Protein AF-A0A8S3G8P5-F1 (afdb_monomer_lite)

InterPro domains:
  IPR007527 Zinc finger, SWIM-type [PS50966] (15-54)

Sequence (99 aa):
IIRLRFRSAHKSCTYHTYIQFDSTQVIAWYCTCIPGPRTVGCCSHIAAAIWFLGYERYQSTTNRQPSSTNTTNIQYADNISDFEPSSDEEDNSYIYTSE

Foldseek 3Di:
DDWDWDQDPVDRDIKIKDWDADPPGTDDIAIPDPCQVVDDPGDPVVVVVCCCVPPVVPVPDDDPDPCPDDPVPPPDPVPDDDDDDPPDDDPPPDDDPDD

Radius of gyration: 16.8 Å; chains: 1; bounding box: 31×53×39 Å

Structure (mmCIF, N/CA/C/O backbone):
data_AF-A0A8S3G8P5-F1
#
_entry.id   AF-A0A8S3G8P5-F1
#
loop_
_atom_site.group_PDB
_atom_site.id
_atom_site.type_symbol
_atom_site.label_atom_id
_atom_site.label_alt_id
_atom_site.label_comp_id
_atom_site.label_asym_id
_atom_site.label_entity_id
_atom_site.label_seq_id
_atom_site.pdbx_PDB_ins_code
_atom_site.Cartn_x
_atom_site.Cartn_y
_atom_site.Cartn_z
_atom_site.occupancy
_atom_site.B_iso_or_equiv
_atom_site.auth_seq_id
_atom_site.auth_comp_id
_atom_site.auth_asym_id
_atom_site.auth_atom_id
_atom_site.pdbx_PDB_model_num
ATOM 1 N N . ILE A 1 1 ? -10.021 -0.043 -1.770 1.00 87.44 1 ILE A N 1
ATOM 2 C CA . ILE A 1 1 ? -8.653 -0.441 -2.193 1.00 87.44 1 ILE A CA 1
ATOM 3 C C . ILE A 1 1 ? -7.797 0.817 -2.241 1.00 87.44 1 ILE A C 1
ATOM 5 O O . ILE A 1 1 ? -8.237 1.791 -2.835 1.00 87.44 1 ILE A O 1
ATOM 9 N N . ILE A 1 2 ? -6.623 0.812 -1.609 1.00 90.88 2 ILE A N 1
ATOM 10 C CA . ILE A 1 2 ? -5.612 1.874 -1.704 1.00 90.88 2 ILE A CA 1
ATOM 11 C C . ILE A 1 2 ? -4.642 1.538 -2.834 1.00 90.88 2 ILE A C 1
ATOM 13 O O . ILE A 1 2 ? -4.205 0.393 -2.958 1.00 90.88 2 ILE A O 1
ATOM 17 N N . ARG A 1 3 ? -4.301 2.547 -3.639 1.00 92.06 3 ARG A N 1
ATOM 18 C CA . ARG A 1 3 ? -3.329 2.453 -4.731 1.00 92.06 3 ARG A CA 1
ATOM 19 C C . ARG A 1 3 ? -2.213 3.461 -4.497 1.00 92.06 3 ARG A C 1
ATOM 21 O O . ARG A 1 3 ? -2.485 4.627 -4.227 1.00 92.06 3 ARG A O 1
ATOM 28 N N . LEU A 1 4 ? -0.969 3.003 -4.573 1.00 89.00 4 LEU A N 1
ATOM 29 C CA . LEU A 1 4 ? 0.224 3.810 -4.331 1.00 89.00 4 LEU A CA 1
ATOM 30 C C . LEU A 1 4 ? 1.239 3.591 -5.447 1.00 89.00 4 LEU A C 1
ATOM 32 O O . LEU A 1 4 ? 1.383 2.483 -5.965 1.00 89.00 4 LEU A O 1
ATOM 36 N N . ARG A 1 5 ? 1.972 4.654 -5.774 1.00 90.81 5 ARG A N 1
ATOM 37 C CA . ARG A 1 5 ? 3.020 4.644 -6.791 1.00 90.81 5 ARG A CA 1
ATOM 38 C C . ARG A 1 5 ? 4.369 4.912 -6.139 1.00 90.81 5 ARG A C 1
ATOM 40 O O . ARG A 1 5 ? 4.595 5.995 -5.606 1.00 90.81 5 ARG A O 1
ATOM 47 N N . PHE A 1 6 ? 5.266 3.937 -6.206 1.00 88.56 6 PHE A N 1
ATOM 48 C CA . PHE A 1 6 ? 6.641 4.054 -5.734 1.00 88.56 6 PHE A CA 1
ATOM 49 C C . PHE A 1 6 ? 7.573 4.263 -6.917 1.00 88.56 6 PHE A C 1
ATOM 51 O O . PHE A 1 6 ? 7.533 3.513 -7.889 1.00 88.56 6 PHE A O 1
ATOM 58 N N . ARG A 1 7 ? 8.453 5.258 -6.834 1.00 86.69 7 ARG A N 1
ATOM 59 C CA . ARG A 1 7 ? 9.512 5.446 -7.825 1.00 86.69 7 ARG A CA 1
ATOM 60 C C . ARG A 1 7 ? 10.807 4.852 -7.289 1.00 86.69 7 ARG A C 1
ATOM 62 O O . ARG A 1 7 ? 11.222 5.186 -6.183 1.00 86.69 7 ARG A O 1
ATOM 69 N N . SER A 1 8 ? 11.446 3.982 -8.067 1.00 81.69 8 SER A N 1
ATOM 70 C CA . SER A 1 8 ? 12.771 3.476 -7.712 1.00 81.69 8 SER A CA 1
ATOM 71 C C . SER A 1 8 ? 13.807 4.598 -7.778 1.00 81.69 8 SER A C 1
ATOM 73 O O . SER A 1 8 ? 13.882 5.313 -8.775 1.00 81.69 8 SER A O 1
ATOM 75 N N . ALA A 1 9 ? 14.628 4.719 -6.734 1.00 79.94 9 ALA A N 1
ATOM 76 C CA . ALA A 1 9 ? 15.784 5.617 -6.727 1.00 79.94 9 ALA A CA 1
ATOM 77 C C . ALA A 1 9 ? 16.976 5.045 -7.516 1.00 79.94 9 ALA A C 1
ATOM 79 O O . ALA A 1 9 ? 17.825 5.792 -7.987 1.00 79.94 9 ALA A O 1
ATOM 80 N N . HIS A 1 10 ? 17.039 3.716 -7.664 1.00 79.31 10 HIS A N 1
ATOM 81 C CA . HIS A 1 10 ? 18.188 3.005 -8.240 1.00 79.31 10 HIS A CA 1
ATOM 82 C C . HIS A 1 10 ? 17.973 2.553 -9.687 1.00 79.31 10 HIS A C 1
ATOM 84 O O . HIS A 1 10 ? 18.911 2.130 -10.354 1.00 79.31 10 HIS A O 1
ATOM 90 N N . LYS A 1 11 ? 16.730 2.589 -10.169 1.00 82.38 11 LYS A N 1
ATOM 91 C CA . LYS A 1 11 ? 16.351 2.187 -11.527 1.00 82.38 11 LYS A CA 1
ATOM 92 C C . LYS A 1 11 ? 15.323 3.167 -12.065 1.00 82.38 11 LYS A C 1
ATOM 94 O O . LYS A 1 11 ? 14.521 3.703 -11.302 1.00 82.38 11 LYS A O 1
ATOM 99 N N . SER A 1 12 ? 15.265 3.356 -13.379 1.00 84.25 12 SER A N 1
ATOM 100 C CA . SER A 1 12 ? 14.216 4.177 -13.990 1.00 84.25 12 SER A CA 1
ATOM 101 C C . SER A 1 12 ? 12.854 3.454 -14.075 1.00 84.25 12 SER A C 1
ATOM 103 O O . SER A 1 12 ? 12.164 3.557 -15.076 1.00 84.25 12 SER A O 1
ATOM 105 N N . CYS A 1 13 ? 12.462 2.723 -13.028 1.00 83.56 13 CYS A N 1
ATOM 106 C CA . CYS A 1 13 ? 11.192 2.009 -12.946 1.00 83.56 13 CYS A CA 1
ATOM 107 C C . CYS A 1 13 ? 10.247 2.583 -11.879 1.00 83.56 13 CYS A C 1
ATOM 109 O O . CYS A 1 13 ? 10.656 3.218 -10.891 1.00 83.56 13 CYS A O 1
ATOM 111 N N . THR A 1 14 ? 8.963 2.320 -12.090 1.00 88.62 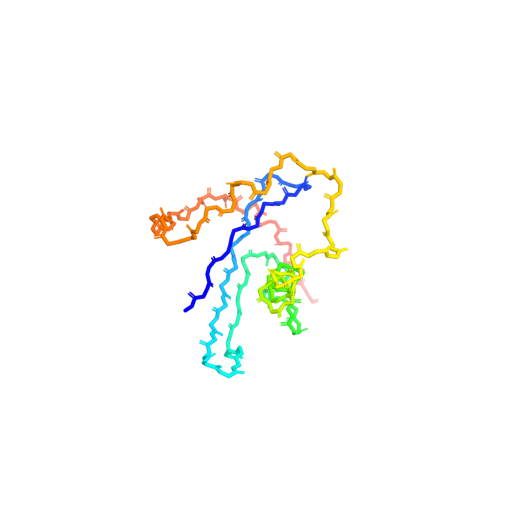14 THR A N 1
ATOM 112 C CA . THR A 1 14 ? 7.874 2.697 -11.194 1.00 88.62 14 THR A CA 1
ATOM 113 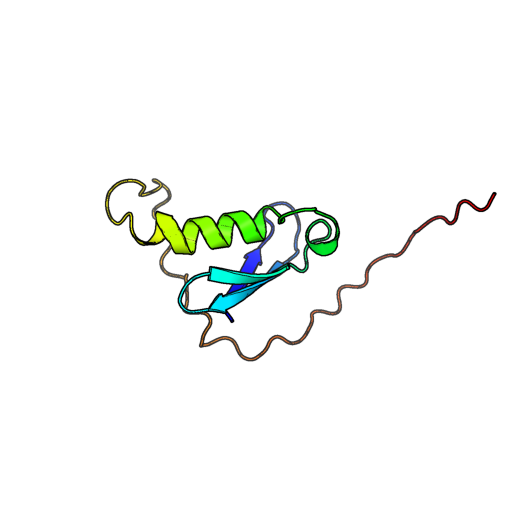C C . THR A 1 14 ? 7.145 1.437 -10.749 1.00 88.62 14 THR A C 1
ATOM 115 O O . THR A 1 14 ? 6.788 0.601 -11.572 1.00 88.62 14 THR A O 1
ATOM 118 N N . TYR A 1 15 ? 6.925 1.297 -9.447 1.00 88.75 15 TYR A N 1
ATOM 119 C CA . TYR A 1 15 ? 6.208 0.173 -8.863 1.00 88.75 15 TYR A CA 1
ATOM 120 C C . TYR A 1 15 ? 4.821 0.614 -8.415 1.00 88.75 15 TYR A C 1
ATOM 122 O O . TYR A 1 15 ? 4.667 1.642 -7.750 1.00 88.75 15 TYR A O 1
ATOM 130 N N . HIS A 1 16 ? 3.823 -0.194 -8.745 1.00 90.88 16 HIS A N 1
ATOM 131 C CA . HIS A 1 16 ? 2.444 0.021 -8.341 1.00 90.88 16 HIS A CA 1
ATOM 132 C C . HIS A 1 16 ? 2.104 -0.931 -7.207 1.00 90.88 16 HIS A C 1
ATOM 134 O O . HIS A 1 16 ? 2.355 -2.134 -7.285 1.00 90.88 16 HIS A O 1
ATOM 140 N N . THR A 1 17 ? 1.549 -0.365 -6.145 1.00 91.06 17 THR A N 1
ATOM 141 C CA . THR A 1 17 ? 1.165 -1.067 -4.928 1.00 91.06 17 THR A CA 1
ATOM 142 C C . THR A 1 17 ? -0.340 -0.956 -4.748 1.00 91.06 17 THR A C 1
ATOM 144 O O . THR A 1 17 ? -0.902 0.137 -4.810 1.00 91.06 17 THR A O 1
ATOM 147 N N . TYR A 1 18 ? -0.972 -2.088 -4.471 1.00 92.56 18 TYR A N 1
ATOM 148 C CA . TYR A 1 18 ? -2.401 -2.233 -4.247 1.00 92.56 18 TYR A CA 1
ATOM 149 C C . TYR A 1 18 ? -2.609 -2.856 -2.875 1.00 92.56 18 TYR A C 1
ATOM 151 O O . TYR A 1 18 ? -2.028 -3.896 -2.573 1.00 92.56 18 TYR A O 1
ATOM 159 N N . ILE A 1 19 ? -3.431 -2.223 -2.045 1.00 93.06 19 ILE A N 1
ATOM 160 C CA . ILE A 1 19 ? -3.770 -2.716 -0.711 1.00 93.06 19 ILE A CA 1
ATOM 161 C C . ILE A 1 19 ? -5.291 -2.738 -0.591 1.00 93.06 19 ILE A C 1
ATOM 163 O O . ILE A 1 19 ? -5.962 -1.703 -0.636 1.00 93.06 19 ILE A O 1
ATOM 167 N N . GLN A 1 20 ? -5.853 -3.930 -0.457 1.00 94.19 20 GLN A N 1
ATOM 168 C CA . GLN A 1 20 ? -7.250 -4.131 -0.116 1.00 94.19 20 GLN A CA 1
ATOM 169 C C . GLN A 1 20 ? -7.365 -4.268 1.398 1.00 94.19 20 GLN A C 1
ATOM 171 O O . GLN A 1 20 ? -6.653 -5.053 2.016 1.00 94.19 20 GLN A O 1
ATOM 176 N N . PHE A 1 21 ? -8.263 -3.498 1.993 1.00 93.94 21 PHE A N 1
ATOM 177 C CA . PHE A 1 21 ? -8.485 -3.461 3.429 1.00 93.94 21 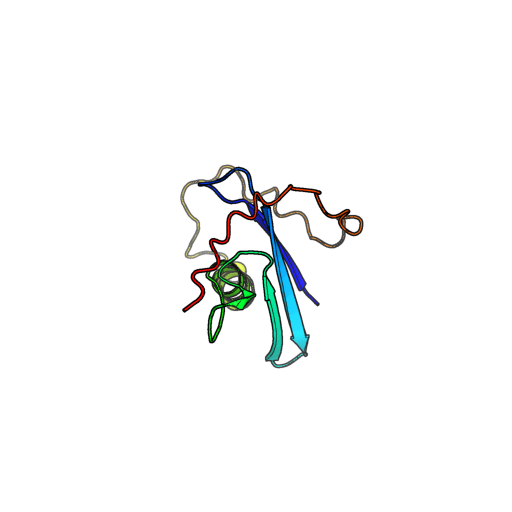PHE A CA 1
ATOM 178 C C . PHE A 1 21 ? -9.976 -3.270 3.693 1.00 93.94 21 PHE A C 1
ATOM 180 O O . PHE A 1 21 ? -10.689 -2.712 2.853 1.00 93.94 21 PHE A O 1
ATOM 187 N N . ASP A 1 22 ? -10.413 -3.766 4.839 1.00 93.75 22 ASP A N 1
ATOM 188 C CA . ASP A 1 22 ? -11.702 -3.461 5.446 1.00 93.75 22 ASP A CA 1
ATOM 189 C C . ASP A 1 22 ? -11.496 -2.438 6.577 1.00 93.75 22 ASP A C 1
ATOM 191 O O . ASP A 1 22 ? -10.373 -2.039 6.886 1.00 93.75 22 ASP A O 1
ATOM 195 N N . SER A 1 23 ? -12.580 -2.047 7.232 1.00 90.75 23 SER A N 1
ATOM 196 C CA . SER A 1 23 ? -12.620 -1.230 8.444 1.00 90.75 23 SER A CA 1
ATOM 197 C C . SER A 1 23 ? -11.661 -1.678 9.556 1.00 90.75 23 SER A C 1
ATOM 199 O O . SER A 1 23 ? -11.236 -0.843 10.351 1.00 90.75 23 SER A O 1
ATOM 201 N N . THR A 1 24 ? -11.307 -2.964 9.620 1.00 90.12 24 THR A N 1
ATOM 202 C CA . THR A 1 24 ? -10.533 -3.542 10.731 1.00 90.12 24 THR A CA 1
ATOM 203 C C . THR A 1 24 ? -9.160 -4.081 10.340 1.00 90.12 24 THR A C 1
ATOM 205 O O . THR A 1 24 ? -8.272 -4.127 11.190 1.00 90.12 24 THR A O 1
ATOM 208 N N . GLN A 1 25 ? -8.954 -4.498 9.087 1.00 91.81 25 GLN A N 1
ATOM 209 C CA . GLN A 1 25 ? -7.739 -5.218 8.701 1.00 91.81 25 GLN A CA 1
ATOM 210 C C . GLN A 1 25 ? -7.411 -5.128 7.211 1.00 91.81 25 GLN A C 1
ATOM 212 O O . GLN A 1 25 ? -8.269 -4.867 6.366 1.00 91.81 25 GLN A O 1
ATOM 217 N N . VAL A 1 26 ? -6.154 -5.425 6.881 1.00 91.62 26 VAL A N 1
ATOM 218 C CA . VAL A 1 26 ? -5.712 -5.640 5.500 1.00 91.62 26 VAL A CA 1
ATOM 219 C C . VAL A 1 26 ? -6.179 -7.023 5.037 1.00 91.62 26 VAL A C 1
ATOM 221 O O . VAL A 1 26 ? -5.887 -8.024 5.682 1.00 91.62 26 VAL A O 1
ATOM 224 N N . ILE A 1 27 ? -6.900 -7.070 3.916 1.00 94.12 27 ILE A N 1
ATOM 225 C CA . ILE A 1 27 ? -7.438 -8.300 3.315 1.00 94.12 27 ILE A CA 1
ATOM 226 C C . ILE A 1 27 ? -6.431 -8.906 2.334 1.00 94.12 27 ILE A C 1
ATOM 228 O O . ILE A 1 27 ? -6.203 -10.110 2.337 1.00 94.12 27 ILE A O 1
ATOM 232 N N . ALA A 1 28 ? -5.852 -8.075 1.468 1.00 91.94 28 ALA A N 1
ATOM 233 C CA . ALA A 1 28 ? -4.930 -8.516 0.429 1.00 91.94 28 ALA A CA 1
ATOM 234 C C . ALA A 1 28 ? -3.999 -7.377 0.019 1.00 91.94 28 ALA A C 1
ATOM 236 O O . ALA A 1 28 ? -4.337 -6.197 0.146 1.00 91.94 28 ALA A O 1
ATOM 237 N N . TRP A 1 29 ? -2.832 -7.723 -0.513 1.00 92.19 29 TRP A N 1
ATOM 238 C CA . TRP A 1 29 ? -1.887 -6.756 -1.057 1.00 92.19 29 TRP A CA 1
ATOM 239 C C . TRP A 1 29 ? -1.176 -7.314 -2.281 1.00 92.19 29 TRP A C 1
ATOM 241 O O . TRP A 1 29 ? -0.965 -8.518 -2.411 1.00 92.19 29 TRP A O 1
ATOM 251 N N . TYR A 1 30 ? -0.779 -6.415 -3.173 1.00 92.62 30 TYR A N 1
ATOM 252 C CA . TYR A 1 30 ? 0.002 -6.749 -4.351 1.00 92.62 30 TYR A CA 1
ATOM 253 C C . TYR A 1 30 ? 0.928 -5.596 -4.720 1.00 92.62 30 TYR A C 1
ATOM 255 O O . TYR A 1 30 ? 0.558 -4.428 -4.601 1.00 92.62 30 TYR A O 1
ATOM 263 N N . CYS A 1 31 ? 2.133 -5.916 -5.182 1.00 91.44 31 CYS A N 1
ATOM 264 C CA . CYS A 1 31 ? 3.072 -4.940 -5.713 1.00 91.44 31 CYS A CA 1
ATOM 265 C C . CYS A 1 31 ? 3.660 -5.463 -7.021 1.00 91.44 31 CYS A C 1
ATOM 267 O O . CYS A 1 31 ? 4.039 -6.630 -7.090 1.00 91.44 31 CYS A O 1
ATOM 269 N N . THR A 1 32 ? 3.799 -4.595 -8.022 1.00 92.19 32 THR A N 1
ATOM 270 C CA . THR A 1 32 ? 4.369 -4.955 -9.332 1.00 92.19 32 THR A CA 1
ATOM 271 C C . THR A 1 32 ? 5.887 -5.140 -9.316 1.00 92.19 32 THR A C 1
ATOM 273 O O . THR A 1 32 ? 6.487 -5.394 -10.354 1.00 92.19 32 THR A O 1
ATOM 276 N N . CYS A 1 33 ? 6.552 -4.984 -8.169 1.00 90.06 33 CYS A N 1
ATOM 277 C CA . CYS A 1 33 ? 7.981 -5.252 -8.092 1.00 90.06 33 CYS A CA 1
ATOM 278 C C . CYS A 1 33 ? 8.261 -6.762 -8.138 1.00 90.06 33 CYS A C 1
ATOM 280 O O . CYS A 1 33 ? 7.503 -7.557 -7.596 1.00 90.06 33 CYS A O 1
ATOM 282 N N . ILE A 1 34 ? 9.409 -7.145 -8.700 1.00 86.88 34 ILE A N 1
ATOM 283 C CA . ILE A 1 34 ? 9.867 -8.543 -8.805 1.00 86.88 34 ILE A CA 1
ATOM 284 C C . ILE A 1 34 ? 9.742 -9.341 -7.488 1.00 86.88 34 ILE A C 1
ATOM 286 O O . ILE A 1 34 ? 9.273 -10.479 -7.537 1.00 86.88 34 ILE A O 1
ATOM 290 N N . PRO A 1 35 ? 10.132 -8.810 -6.306 1.00 85.00 35 PRO A N 1
ATOM 291 C CA . PRO A 1 35 ? 9.973 -9.564 -5.066 1.00 85.00 35 PRO A CA 1
ATOM 292 C C . PRO A 1 35 ? 8.521 -9.631 -4.579 1.00 85.00 35 PRO A C 1
ATOM 294 O O . PRO A 1 35 ? 8.208 -10.529 -3.811 1.00 85.00 35 PRO A O 1
ATOM 297 N N . GLY A 1 36 ? 7.632 -8.733 -5.017 1.00 83.94 36 GLY A N 1
ATOM 298 C CA . GLY A 1 36 ? 6.241 -8.651 -4.559 1.0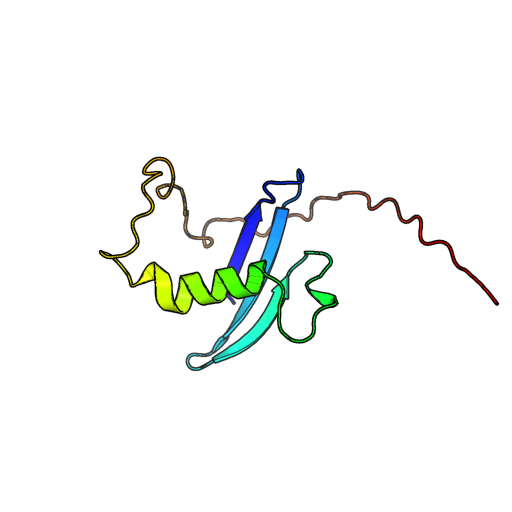0 83.94 36 GLY A CA 1
ATOM 299 C C . GLY A 1 36 ? 5.493 -9.988 -4.633 1.00 83.94 36 GLY A C 1
ATOM 300 O O . GLY A 1 36 ? 5.000 -10.435 -3.601 1.00 83.94 36 GLY A O 1
ATOM 301 N N . PRO A 1 37 ? 5.470 -10.666 -5.796 1.00 81.44 37 PRO A N 1
ATOM 302 C CA . PRO A 1 37 ? 4.870 -11.995 -5.938 1.00 81.44 37 PRO A CA 1
ATOM 303 C C . PRO A 1 37 ? 5.665 -13.132 -5.279 1.00 81.44 37 PRO A C 1
ATOM 305 O O . PRO A 1 37 ? 5.128 -14.218 -5.087 1.00 81.44 37 PRO A O 1
ATOM 308 N N . ARG A 1 38 ? 6.959 -12.924 -4.992 1.00 79.94 38 ARG A N 1
ATOM 309 C CA . ARG A 1 38 ? 7.901 -13.986 -4.586 1.00 79.94 38 ARG A CA 1
ATOM 310 C C . ARG A 1 38 ? 8.141 -14.058 -3.074 1.00 79.94 38 ARG A C 1
ATOM 312 O O . ARG A 1 38 ? 8.722 -15.031 -2.604 1.00 79.94 38 ARG A O 1
ATOM 319 N N . THR A 1 39 ? 7.747 -13.044 -2.305 1.00 76.38 39 THR A N 1
ATOM 320 C CA . THR A 1 39 ? 7.973 -12.995 -0.851 1.00 76.38 39 THR A CA 1
ATOM 321 C C . THR A 1 39 ? 6.804 -13.574 -0.062 1.00 76.38 39 THR A C 1
ATOM 323 O O . THR A 1 39 ? 5.666 -13.153 -0.253 1.00 76.38 39 THR A O 1
ATOM 326 N N . VAL A 1 40 ? 7.088 -14.451 0.906 1.00 72.00 40 VAL A N 1
ATOM 327 C CA . VAL A 1 40 ? 6.137 -14.786 1.978 1.00 72.00 40 VAL A CA 1
ATOM 328 C C . VAL A 1 40 ? 6.042 -13.577 2.910 1.00 72.00 40 VAL A C 1
ATOM 330 O O . VAL A 1 40 ? 7.046 -13.151 3.477 1.00 72.00 40 VAL A O 1
ATOM 333 N N . GLY A 1 41 ? 4.855 -12.985 3.034 1.00 82.00 41 GLY A N 1
ATOM 334 C CA . GLY A 1 41 ? 4.668 -11.701 3.710 1.00 82.00 41 GLY A CA 1
ATOM 335 C C . GLY A 1 41 ? 4.523 -10.582 2.687 1.00 82.00 41 GLY A C 1
ATOM 336 O O . GLY A 1 41 ? 3.544 -10.563 1.949 1.00 82.00 41 GLY A O 1
ATOM 337 N N . CYS A 1 42 ? 5.458 -9.632 2.627 1.00 87.75 42 CYS A N 1
ATOM 338 C CA . CYS A 1 42 ? 5.337 -8.495 1.716 1.00 87.75 42 CYS A CA 1
ATOM 339 C C . CYS A 1 42 ? 6.693 -7.912 1.288 1.00 87.75 42 CYS A C 1
ATOM 341 O O . CYS A 1 42 ? 7.702 -8.080 1.971 1.00 87.75 42 CYS A O 1
ATOM 343 N N . CYS A 1 43 ? 6.721 -7.205 0.155 1.00 92.25 43 CYS A N 1
ATOM 344 C CA . CYS A 1 43 ? 7.911 -6.471 -0.270 1.00 92.25 43 CYS A CA 1
ATOM 345 C C . CYS A 1 43 ? 8.063 -5.152 0.507 1.00 92.25 43 CYS A C 1
ATOM 347 O O . CYS A 1 43 ? 7.109 -4.639 1.098 1.00 92.25 43 CYS A O 1
ATOM 349 N N . SER A 1 44 ? 9.254 -4.550 0.445 1.00 90.38 44 SER A N 1
ATOM 350 C CA . SER A 1 44 ? 9.549 -3.274 1.113 1.00 90.38 44 SER A CA 1
ATOM 351 C C . SER A 1 44 ? 8.580 -2.147 0.736 1.00 90.38 44 SER A C 1
ATOM 353 O O . SER A 1 44 ? 8.269 -1.311 1.579 1.00 90.38 44 SER A O 1
ATOM 355 N N . HIS A 1 45 ? 8.045 -2.141 -0.491 1.00 90.94 45 HIS A N 1
ATOM 356 C CA . HIS A 1 45 ? 7.054 -1.150 -0.921 1.00 90.94 45 HIS A CA 1
ATOM 357 C C . HIS A 1 45 ? 5.728 -1.274 -0.156 1.00 90.94 45 HIS A C 1
ATOM 359 O O . HIS A 1 45 ? 5.175 -0.265 0.277 1.00 90.94 45 HIS A O 1
ATOM 365 N N . ILE A 1 46 ? 5.220 -2.498 0.039 1.00 93.06 46 ILE A N 1
ATOM 366 C CA . ILE A 1 46 ? 4.001 -2.735 0.829 1.00 93.06 46 ILE A CA 1
ATOM 367 C C . ILE A 1 46 ? 4.249 -2.376 2.296 1.00 93.06 46 ILE A C 1
ATOM 369 O O . ILE A 1 46 ? 3.439 -1.676 2.899 1.00 93.06 46 ILE A O 1
ATOM 373 N N . ALA A 1 47 ? 5.379 -2.817 2.857 1.00 92.50 47 ALA A N 1
ATOM 374 C CA . ALA A 1 47 ? 5.724 -2.545 4.250 1.00 92.50 47 ALA A CA 1
ATOM 375 C C . ALA A 1 47 ? 5.797 -1.034 4.528 1.00 92.50 47 ALA A C 1
ATOM 377 O O . ALA A 1 47 ? 5.183 -0.546 5.477 1.00 92.50 47 ALA A O 1
ATOM 378 N N . ALA A 1 48 ? 6.479 -0.283 3.658 1.00 91.69 48 ALA A N 1
ATOM 379 C CA . ALA A 1 48 ? 6.576 1.170 3.756 1.00 91.69 48 ALA A CA 1
ATOM 380 C C . ALA A 1 48 ? 5.203 1.849 3.642 1.00 91.69 48 ALA A C 1
ATOM 382 O O . ALA A 1 48 ? 4.901 2.759 4.412 1.00 91.69 48 ALA A O 1
ATOM 383 N N . ALA A 1 49 ? 4.354 1.386 2.717 1.00 91.94 49 ALA A N 1
ATOM 384 C CA . ALA A 1 49 ? 2.994 1.890 2.566 1.00 91.94 49 ALA A CA 1
ATOM 385 C C . ALA A 1 49 ? 2.162 1.708 3.844 1.00 91.94 49 ALA A C 1
ATOM 387 O O . ALA A 1 49 ? 1.562 2.669 4.323 1.00 91.94 49 ALA A O 1
ATOM 388 N N . ILE A 1 50 ? 2.144 0.498 4.410 1.00 92.00 50 ILE A N 1
ATOM 389 C CA . ILE A 1 50 ? 1.382 0.194 5.629 1.00 92.00 50 ILE A CA 1
ATOM 390 C C . ILE A 1 50 ? 1.906 1.018 6.807 1.00 92.00 50 ILE A C 1
ATOM 392 O O . ILE A 1 50 ? 1.112 1.618 7.530 1.00 92.00 50 ILE A O 1
ATOM 396 N N . TRP A 1 51 ? 3.228 1.099 6.975 1.00 91.06 51 TRP A N 1
ATOM 397 C CA . TRP A 1 51 ? 3.837 1.885 8.047 1.00 91.06 51 TRP A CA 1
ATOM 398 C C . TRP A 1 51 ? 3.481 3.373 7.947 1.00 91.06 51 TRP A C 1
ATOM 400 O O . TRP A 1 51 ? 3.076 3.983 8.939 1.00 91.06 51 TRP A O 1
ATOM 410 N N . PHE A 1 52 ? 3.555 3.952 6.745 1.00 89.25 52 PHE A N 1
ATOM 411 C CA . PHE A 1 52 ? 3.204 5.355 6.547 1.00 89.25 52 PHE A CA 1
ATOM 412 C C . PHE A 1 52 ? 1.722 5.628 6.834 1.00 89.25 52 PHE A C 1
ATOM 414 O O . PHE A 1 52 ? 1.388 6.581 7.537 1.00 89.25 52 PHE A O 1
ATOM 421 N N . LEU A 1 53 ? 0.835 4.777 6.311 1.00 87.56 53 LEU A N 1
ATOM 422 C CA . LEU A 1 53 ? -0.613 4.932 6.453 1.00 87.56 53 LEU A CA 1
ATOM 423 C C . LEU A 1 53 ? -1.111 4.676 7.877 1.00 87.56 53 LEU A C 1
ATOM 425 O O . LEU A 1 53 ? -2.081 5.309 8.290 1.00 87.56 53 LEU A O 1
ATOM 429 N N . GLY A 1 54 ? -0.491 3.739 8.597 1.00 87.75 54 GLY A N 1
ATOM 430 C CA . GLY A 1 54 ? -0.923 3.315 9.927 1.00 87.75 54 GLY A CA 1
ATOM 431 C C . GLY A 1 54 ? -0.270 4.079 11.076 1.00 87.75 54 GLY A C 1
ATOM 432 O O . GLY A 1 54 ? -0.867 4.182 12.142 1.00 87.75 54 GLY A O 1
ATOM 433 N N . TYR A 1 55 ? 0.934 4.616 10.874 1.00 86.44 55 TYR A N 1
ATOM 434 C CA . TYR A 1 55 ? 1.712 5.224 11.949 1.00 86.44 55 TYR A CA 1
ATOM 435 C C . TYR A 1 55 ? 2.194 6.626 11.586 1.00 86.44 55 TYR A C 1
ATOM 437 O O . TYR A 1 55 ? 1.737 7.605 12.174 1.00 86.44 55 TYR A O 1
ATOM 445 N N . GLU A 1 56 ? 3.075 6.747 10.595 1.00 84.75 56 GLU A N 1
ATOM 446 C CA . GLU A 1 56 ? 3.850 7.979 10.405 1.00 84.75 56 GLU A CA 1
ATOM 447 C C . GLU A 1 56 ? 3.004 9.197 10.026 1.00 84.75 56 GLU A C 1
ATOM 449 O O . GLU A 1 56 ? 3.246 10.293 10.525 1.00 84.75 56 GLU A O 1
ATOM 454 N N . ARG A 1 57 ? 1.956 9.023 9.212 1.00 82.50 57 ARG A N 1
ATOM 455 C CA . ARG A 1 57 ? 1.036 10.112 8.840 1.00 82.50 57 ARG A CA 1
ATOM 456 C C . ARG A 1 57 ? 0.445 10.844 10.054 1.00 82.50 57 ARG A C 1
ATOM 458 O O . ARG A 1 57 ? 0.110 12.023 9.942 1.00 82.50 57 ARG A O 1
ATOM 465 N N . TYR A 1 58 ? 0.272 10.151 11.177 1.00 84.62 58 TYR A N 1
ATOM 466 C CA . TYR A 1 58 ? -0.333 10.710 12.388 1.00 84.62 58 TYR A CA 1
ATOM 467 C C . TYR A 1 58 ? 0.697 11.346 13.332 1.00 84.62 58 TYR A C 1
ATOM 469 O O . TYR A 1 58 ? 0.314 12.029 14.280 1.00 84.62 58 TYR A O 1
ATOM 477 N N . GLN A 1 59 ? 1.993 11.194 13.046 1.00 80.62 59 GLN A N 1
ATOM 478 C CA . GLN A 1 59 ? 3.092 11.746 13.834 1.00 80.62 59 GLN A CA 1
ATOM 479 C C . GLN A 1 59 ? 3.422 13.173 13.372 1.00 80.62 59 GLN A C 1
ATOM 481 O O . GLN A 1 59 ? 4.489 13.453 12.830 1.00 80.62 59 GLN A O 1
ATOM 486 N N . SER A 1 60 ? 2.496 14.105 13.604 1.00 64.62 60 SER A N 1
ATOM 487 C CA . SER A 1 60 ? 2.565 15.496 13.125 1.00 64.62 60 SER A CA 1
ATOM 488 C C . SER A 1 60 ? 3.738 16.333 13.667 1.00 64.62 60 SER A C 1
ATOM 490 O O . SER A 1 60 ? 3.998 17.412 13.132 1.00 64.62 60 SER A O 1
ATOM 492 N N . THR A 1 61 ? 4.478 15.855 14.676 1.00 62.50 61 THR A N 1
ATOM 493 C CA . THR A 1 61 ? 5.439 16.698 15.416 1.00 62.50 61 THR A CA 1
ATOM 494 C C . THR A 1 61 ? 6.826 16.077 15.634 1.00 62.50 61 THR A C 1
ATOM 496 O O . THR A 1 61 ? 7.769 16.809 15.919 1.00 62.50 61 THR A O 1
ATOM 499 N N . THR A 1 62 ? 7.000 14.758 15.497 1.00 59.72 62 THR A N 1
ATOM 500 C CA . THR A 1 62 ? 8.206 14.069 16.016 1.00 59.72 62 THR A CA 1
ATOM 501 C C . THR A 1 62 ? 9.208 13.637 14.940 1.00 59.72 62 THR A C 1
ATOM 503 O O . THR A 1 62 ? 10.394 13.533 15.235 1.00 59.72 62 THR A O 1
ATOM 506 N N . ASN A 1 63 ? 8.784 13.429 13.691 1.00 55.44 63 ASN A N 1
ATOM 507 C CA . ASN A 1 63 ? 9.623 12.812 12.653 1.00 55.44 63 ASN A CA 1
ATOM 508 C C . ASN A 1 63 ? 9.699 13.662 11.372 1.00 55.44 63 ASN A C 1
ATOM 510 O O . ASN A 1 63 ? 9.692 13.178 10.241 1.00 55.44 63 ASN A O 1
ATOM 514 N N . ARG A 1 64 ? 9.788 14.987 11.545 1.00 55.53 64 ARG A N 1
ATOM 515 C CA . ARG A 1 64 ? 10.037 15.900 10.427 1.00 55.53 64 ARG A CA 1
ATOM 516 C C . ARG A 1 64 ? 11.474 15.696 9.944 1.00 55.53 64 ARG A C 1
ATOM 518 O O . ARG A 1 64 ? 12.409 16.272 10.493 1.00 55.53 64 ARG A O 1
ATOM 525 N N . GLN A 1 65 ? 11.643 14.861 8.923 1.00 55.84 65 GLN A N 1
ATOM 526 C CA . GLN A 1 65 ? 12.909 14.725 8.206 1.00 55.84 65 GLN A CA 1
ATOM 527 C C . GLN A 1 65 ? 13.396 16.123 7.755 1.00 55.84 65 GLN A C 1
ATOM 529 O O . GLN A 1 65 ? 12.593 16.919 7.258 1.00 55.84 65 GLN A O 1
ATOM 534 N N . PRO A 1 66 ? 14.690 16.457 7.919 1.00 49.88 66 PRO A N 1
ATOM 535 C CA . PRO A 1 66 ? 15.217 17.797 7.649 1.00 49.88 66 PRO A CA 1
ATOM 536 C C . PRO A 1 66 ? 15.274 18.171 6.155 1.00 49.88 66 PRO A C 1
ATOM 538 O O . PRO A 1 66 ? 15.561 19.322 5.836 1.00 49.88 66 PRO A O 1
ATOM 541 N N . SER A 1 67 ? 14.968 17.256 5.225 1.00 54.12 67 SER A N 1
ATOM 542 C CA . SER A 1 67 ? 14.808 17.561 3.795 1.00 54.12 67 SER A CA 1
ATOM 543 C C . SER A 1 67 ? 13.431 18.176 3.520 1.00 54.12 67 SER A C 1
ATOM 545 O O . SER A 1 67 ? 12.540 17.602 2.899 1.00 54.12 67 SER A O 1
ATOM 547 N N . SER A 1 68 ? 13.255 19.398 4.000 1.00 48.91 68 SER A N 1
ATOM 548 C CA . SER A 1 68 ? 12.050 20.224 3.915 1.00 48.91 68 SER A CA 1
ATOM 549 C C . SER A 1 68 ? 11.621 20.645 2.495 1.00 48.91 68 SER A C 1
ATOM 551 O O . SER A 1 68 ? 10.907 21.635 2.357 1.00 48.91 68 SER A O 1
ATOM 553 N N . THR A 1 69 ? 12.004 19.934 1.428 1.00 48.69 69 THR A N 1
ATOM 554 C CA . THR A 1 69 ? 11.852 20.450 0.055 1.00 48.69 69 THR A CA 1
ATOM 555 C C . THR A 1 69 ? 10.785 19.772 -0.812 1.00 48.69 69 THR A C 1
ATOM 557 O O . THR A 1 69 ? 10.444 20.357 -1.832 1.00 48.69 69 THR A O 1
ATOM 560 N N . ASN A 1 70 ? 10.168 18.625 -0.475 1.00 49.09 70 ASN A N 1
ATOM 561 C CA . ASN A 1 70 ? 9.108 18.112 -1.375 1.00 49.09 70 ASN A CA 1
ATOM 562 C C . ASN A 1 70 ? 8.054 17.150 -0.787 1.00 49.09 70 ASN A C 1
ATOM 564 O O . ASN A 1 70 ? 7.749 16.122 -1.386 1.00 49.09 70 ASN A O 1
ATOM 568 N N . THR A 1 71 ? 7.449 17.463 0.359 1.00 47.81 71 THR A N 1
ATOM 569 C CA . THR A 1 71 ? 6.228 16.751 0.805 1.00 47.81 71 THR A CA 1
ATOM 570 C C . THR A 1 71 ? 4.931 17.386 0.293 1.00 47.81 71 THR A C 1
ATOM 572 O O . THR A 1 71 ? 3.861 16.809 0.460 1.00 47.81 71 THR A O 1
ATOM 575 N N . THR A 1 72 ? 5.000 18.535 -0.389 1.00 44.62 72 THR A N 1
ATOM 576 C CA . THR A 1 72 ? 3.835 19.250 -0.945 1.00 44.62 72 THR A CA 1
ATOM 577 C C . THR A 1 72 ? 3.207 18.572 -2.167 1.00 44.62 72 THR A C 1
ATOM 579 O O . THR A 1 72 ? 2.118 18.964 -2.572 1.00 44.62 72 THR A O 1
ATOM 582 N N . ASN A 1 73 ? 3.846 17.540 -2.730 1.00 45.03 73 ASN A N 1
ATOM 583 C CA . ASN A 1 73 ? 3.367 16.812 -3.912 1.00 45.03 73 ASN A CA 1
ATOM 584 C C . ASN A 1 73 ? 2.878 15.384 -3.620 1.00 45.03 73 ASN A C 1
ATOM 586 O O . ASN A 1 73 ? 2.765 14.577 -4.544 1.00 45.03 73 ASN A O 1
ATOM 590 N N . ILE A 1 74 ? 2.539 15.053 -2.368 1.00 52.56 74 ILE A N 1
ATOM 591 C CA . ILE A 1 74 ? 1.672 13.892 -2.109 1.00 52.56 74 ILE A CA 1
ATOM 592 C C . ILE A 1 74 ? 0.257 14.301 -2.539 1.00 52.56 74 ILE A C 1
ATOM 594 O O . ILE A 1 74 ? -0.594 14.638 -1.721 1.00 52.56 74 ILE A O 1
ATOM 598 N N . GLN A 1 75 ? 0.034 14.366 -3.852 1.00 46.72 75 GLN A N 1
ATOM 599 C CA . GLN A 1 75 ? -1.300 14.523 -4.407 1.00 46.72 75 GLN A CA 1
ATOM 600 C C . GLN A 1 75 ? -2.099 13.275 -4.042 1.00 46.72 75 GLN A C 1
ATOM 602 O O . GLN A 1 75 ? -1.614 12.148 -4.176 1.00 46.72 75 GLN A O 1
ATOM 607 N N . TYR A 1 76 ? -3.308 13.489 -3.532 1.00 45.50 76 TYR A N 1
ATOM 608 C CA . TYR A 1 76 ? -4.254 12.417 -3.277 1.00 45.50 76 TYR A CA 1
ATOM 609 C C . TYR A 1 76 ? -4.433 11.596 -4.568 1.00 45.50 76 TYR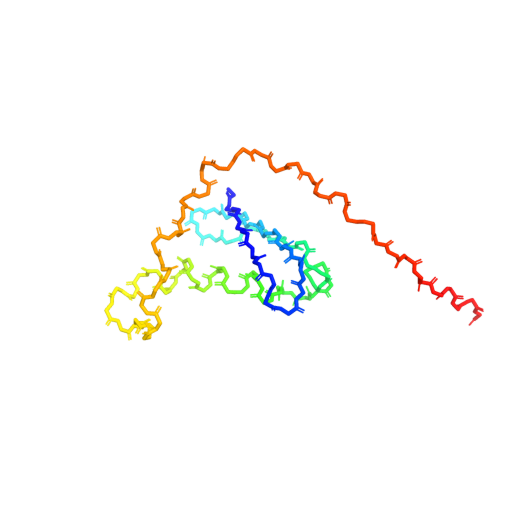 A C 1
ATOM 611 O O . TYR A 1 76 ? -4.573 12.133 -5.667 1.00 45.50 76 TYR A O 1
ATOM 619 N N . ALA A 1 77 ? -4.331 10.271 -4.443 1.00 51.44 77 ALA A N 1
ATOM 620 C CA . ALA A 1 77 ? -4.342 9.337 -5.573 1.00 51.44 77 ALA A CA 1
ATOM 621 C C . ALA A 1 77 ? -5.733 9.169 -6.219 1.00 51.44 77 ALA A C 1
ATOM 623 O O . ALA A 1 77 ? -5.899 8.349 -7.117 1.00 51.44 77 ALA A O 1
ATOM 624 N N . ASP A 1 78 ? -6.726 9.923 -5.753 1.00 53.97 78 ASP A N 1
ATOM 625 C CA . ASP A 1 78 ? -8.078 10.012 -6.305 1.00 53.97 78 ASP A CA 1
ATOM 626 C C . ASP A 1 78 ? -8.134 10.779 -7.640 1.00 53.97 78 ASP A C 1
ATOM 628 O O . ASP A 1 78 ? -9.115 10.653 -8.364 1.00 53.97 78 ASP A O 1
ATOM 632 N N . ASN A 1 79 ? -7.075 11.518 -7.997 1.00 52.25 79 ASN A N 1
ATOM 633 C CA . ASN A 1 79 ? -6.994 12.318 -9.227 1.00 52.25 79 ASN A CA 1
ATOM 634 C C . ASN A 1 79 ? -6.141 11.689 -10.349 1.00 52.25 79 ASN A C 1
ATOM 636 O O . ASN A 1 79 ? -5.865 12.344 -11.354 1.00 52.25 79 ASN A O 1
ATOM 640 N N . ILE A 1 80 ? -5.695 10.437 -10.201 1.00 55.41 80 ILE A N 1
ATOM 641 C CA . ILE A 1 80 ? -4.985 9.711 -11.263 1.00 55.41 80 ILE A CA 1
ATOM 642 C C . ILE A 1 80 ? -6.017 8.949 -12.100 1.00 55.41 80 ILE A C 1
ATOM 644 O O . ILE A 1 80 ? -6.713 8.075 -11.586 1.00 55.41 80 ILE A O 1
ATOM 648 N N . SER A 1 81 ? -6.139 9.301 -13.384 1.00 56.44 81 SER A N 1
ATOM 649 C CA . SER A 1 81 ? -6.891 8.490 -14.344 1.00 56.44 81 SER A CA 1
ATOM 650 C C . SER A 1 81 ? -6.295 7.085 -14.372 1.00 56.44 81 SER A C 1
ATOM 652 O O . SER A 1 81 ? -5.070 6.945 -14.306 1.00 56.44 81 SER A O 1
ATOM 654 N N . ASP A 1 82 ? -7.152 6.062 -14.423 1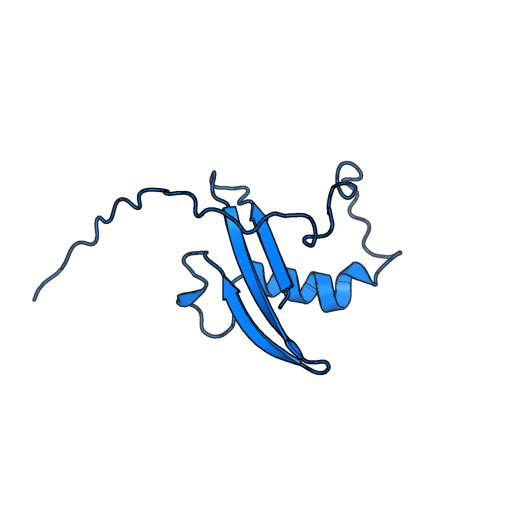.00 56.50 82 ASP A N 1
ATOM 655 C CA . ASP A 1 82 ? -6.740 4.660 -14.364 1.00 56.50 82 ASP A CA 1
ATOM 656 C C . ASP A 1 82 ? -5.558 4.396 -15.319 1.00 56.50 82 ASP A C 1
ATOM 658 O O . ASP A 1 82 ? -5.564 4.779 -16.486 1.00 56.50 82 ASP A O 1
ATOM 662 N N . PHE A 1 83 ? -4.491 3.837 -14.750 1.00 57.28 83 PHE A N 1
ATOM 663 C CA . PHE A 1 83 ? -3.148 3.787 -15.321 1.00 57.28 83 PHE A CA 1
ATOM 664 C C . PHE A 1 83 ? -3.105 2.907 -16.581 1.00 57.28 83 PHE A C 1
ATOM 666 O O . PHE A 1 83 ? -3.354 1.704 -16.495 1.00 57.28 83 PHE A O 1
ATOM 673 N N . GLU A 1 84 ? -2.738 3.487 -17.728 1.00 58.78 84 GLU A N 1
ATOM 674 C CA . GLU A 1 84 ? -2.304 2.719 -18.899 1.00 58.78 84 GLU A CA 1
ATOM 675 C C . GLU A 1 84 ? -1.002 1.978 -18.547 1.00 58.78 84 GLU A C 1
ATOM 677 O O . GLU A 1 84 ? -0.051 2.612 -18.076 1.00 58.78 84 GLU A O 1
ATOM 682 N N . PRO A 1 85 ? -0.930 0.647 -18.715 1.00 47.91 85 PRO A N 1
ATOM 683 C CA . PRO A 1 85 ? 0.289 -0.097 -18.428 1.00 47.91 85 PRO A CA 1
ATOM 684 C C . PRO A 1 85 ? 1.425 0.384 -19.342 1.00 47.91 85 PRO A C 1
ATOM 686 O O . PRO A 1 85 ? 1.287 0.362 -20.563 1.00 47.91 85 PRO A O 1
ATOM 689 N N . SER A 1 86 ? 2.561 0.798 -18.762 1.00 53.03 86 SER A N 1
ATOM 690 C CA . SER A 1 86 ? 3.775 1.020 -19.551 1.00 53.03 86 SER A CA 1
ATOM 691 C C . SER A 1 86 ? 4.246 -0.324 -20.092 1.00 53.03 86 SER A C 1
ATOM 693 O O . SER A 1 86 ? 4.535 -1.255 -19.339 1.00 53.03 86 SER A O 1
ATOM 695 N N . SER A 1 87 ? 4.276 -0.431 -21.415 1.00 46.41 87 SER A N 1
ATOM 696 C CA . SER A 1 87 ? 4.890 -1.528 -22.148 1.00 46.41 87 SER A CA 1
ATOM 697 C C . SER A 1 87 ? 6.408 -1.425 -22.013 1.00 46.41 87 SER A C 1
ATOM 699 O O . SER A 1 87 ? 7.090 -0.948 -22.918 1.00 46.41 87 SER A O 1
ATOM 701 N N . ASP A 1 88 ? 6.928 -1.814 -20.854 1.00 49.50 88 ASP A N 1
ATOM 702 C CA . ASP A 1 88 ? 8.356 -2.038 -20.676 1.00 49.50 88 ASP A CA 1
ATOM 703 C C . ASP A 1 88 ? 8.639 -3.490 -21.099 1.00 49.50 88 ASP A C 1
ATOM 705 O O . ASP A 1 88 ? 8.194 -4.432 -20.443 1.00 49.50 88 ASP A O 1
ATOM 709 N N . GLU A 1 89 ? 9.318 -3.672 -22.238 1.00 50.94 89 GLU A N 1
ATOM 710 C CA . GLU A 1 89 ? 9.777 -4.981 -22.715 1.00 50.94 89 GLU A CA 1
ATOM 711 C C . GLU A 1 89 ? 10.740 -5.602 -21.688 1.00 50.94 89 GLU A C 1
ATOM 713 O O . GLU A 1 89 ? 11.852 -5.113 -21.473 1.00 50.94 89 GLU A O 1
ATOM 718 N N . GLU A 1 90 ? 10.317 -6.686 -21.035 1.00 47.78 90 GLU A N 1
ATOM 719 C CA . GLU A 1 90 ? 11.213 -7.536 -20.254 1.00 47.78 90 GLU A CA 1
ATOM 720 C C . GLU A 1 90 ? 12.025 -8.420 -21.215 1.00 47.78 90 GLU A C 1
ATOM 722 O O . GLU A 1 90 ? 11.489 -9.342 -21.832 1.00 47.78 90 GLU A O 1
ATOM 727 N N . ASP A 1 91 ? 13.329 -8.145 -21.332 1.00 41.44 91 ASP A N 1
ATOM 728 C CA . ASP A 1 91 ? 14.312 -9.066 -21.913 1.00 41.44 91 ASP A CA 1
ATOM 729 C C . ASP A 1 91 ? 14.329 -10.368 -21.098 1.00 41.44 91 ASP A C 1
ATOM 731 O O . ASP A 1 91 ? 14.906 -10.469 -20.010 1.00 41.44 91 ASP A O 1
ATOM 735 N N . ASN A 1 92 ? 13.612 -11.358 -21.620 1.00 44.59 92 ASN A N 1
ATOM 736 C CA . ASN A 1 92 ? 13.340 -12.630 -20.980 1.00 44.59 92 ASN A CA 1
ATOM 737 C C . ASN A 1 92 ? 14.421 -13.667 -21.328 1.00 44.59 92 ASN A C 1
ATOM 739 O O . ASN A 1 92 ? 14.138 -14.671 -21.981 1.00 44.59 92 ASN A O 1
ATOM 743 N N . SER A 1 93 ? 15.661 -13.459 -20.880 1.00 42.00 93 SER A N 1
ATOM 744 C CA . SER A 1 93 ? 16.709 -14.488 -20.958 1.00 42.00 93 SER A CA 1
ATOM 745 C C . SER A 1 93 ? 16.664 -15.442 -19.753 1.00 42.00 93 SER A C 1
ATOM 747 O O . SER A 1 93 ? 17.603 -15.553 -18.966 1.00 42.00 93 SER A O 1
ATOM 749 N N . TYR A 1 94 ? 15.559 -16.181 -19.601 1.00 44.16 94 TYR A N 1
ATOM 750 C CA . TYR A 1 94 ? 15.564 -17.382 -18.759 1.00 44.16 94 TYR A CA 1
ATOM 751 C C . TYR A 1 94 ? 16.204 -18.535 -19.539 1.00 44.16 94 TYR A C 1
ATOM 753 O O . TYR A 1 94 ? 15.613 -19.092 -20.463 1.00 44.16 94 TYR A O 1
ATOM 761 N N . ILE A 1 95 ? 17.425 -18.902 -19.150 1.00 41.72 95 ILE A N 1
ATOM 762 C CA . ILE A 1 95 ? 18.064 -20.152 -19.564 1.00 41.72 95 ILE A CA 1
ATOM 763 C C . ILE A 1 95 ? 17.269 -21.306 -18.937 1.00 41.72 95 ILE A C 1
ATOM 765 O O . ILE A 1 95 ? 17.272 -21.476 -17.719 1.00 41.72 95 ILE A O 1
ATOM 769 N N . TYR A 1 96 ? 16.592 -22.103 -19.765 1.00 42.47 96 TYR A N 1
ATOM 770 C CA . TYR A 1 96 ? 16.179 -23.453 -19.385 1.00 42.47 96 TYR A CA 1
ATOM 771 C C . TYR A 1 96 ? 17.450 -24.293 -19.218 1.00 42.47 96 TYR A C 1
ATOM 773 O O . TYR A 1 96 ? 18.103 -24.622 -20.204 1.00 42.47 96 TYR A O 1
ATOM 781 N N . THR A 1 97 ? 17.810 -24.665 -17.993 1.00 39.59 97 THR A N 1
ATOM 782 C CA . THR A 1 97 ? 18.631 -25.863 -17.792 1.00 39.59 97 THR A CA 1
ATOM 783 C C . THR A 1 97 ? 17.683 -27.046 -17.690 1.00 39.59 97 THR A C 1
ATOM 785 O O . THR A 1 97 ? 17.082 -27.289 -16.645 1.00 39.59 97 THR A O 1
ATOM 788 N N . SER A 1 98 ? 17.494 -27.725 -18.815 1.00 42.31 98 SER A N 1
ATOM 789 C CA . SER A 1 98 ? 16.999 -29.096 -18.864 1.00 42.31 98 SER A CA 1
ATOM 790 C C . SER A 1 98 ? 18.157 -30.045 -18.565 1.00 42.31 98 SER A C 1
ATOM 792 O O . SER A 1 98 ? 19.098 -30.071 -19.353 1.00 42.31 98 SER A O 1
ATOM 794 N N . GLU A 1 99 ? 18.078 -30.750 -17.435 1.00 44.34 99 GLU A N 1
ATOM 795 C CA . GLU A 1 99 ? 18.342 -32.192 -17.223 1.00 44.34 99 GLU A CA 1
ATOM 796 C C . GLU A 1 99 ? 18.232 -32.535 -15.730 1.00 44.34 99 GLU A C 1
ATOM 798 O O . GLU A 1 99 ? 18.901 -31.871 -14.905 1.00 44.34 99 GLU A O 1
#

pLDDT: mean 72.76, std 19.38, range [39.59, 94.19]

Secondary structure (DSSP, 8-state):
-EEEEEEPSSSS-EEEEEEEE-SSSEEEEEESSTTTTTSSS--HHHHHHHHHHHTGGG-TTT---S-TTSSTT---GGGSPPPPPP-------------

Organism: NCBI:txid392030